Protein AF-A0AA37LVB8-F1 (afdb_monomer)

Structure (mmCIF, N/CA/C/O backbone):
data_AF-A0AA37LVB8-F1
#
_entry.id   AF-A0AA37LVB8-F1
#
loop_
_atom_site.group_PDB
_atom_site.id
_atom_site.type_symbol
_atom_site.label_atom_id
_atom_site.label_alt_id
_atom_site.label_comp_id
_atom_site.label_asym_id
_atom_site.label_entity_id
_atom_site.label_seq_id
_atom_site.pdbx_PDB_ins_code
_atom_site.Cartn_x
_atom_site.Cartn_y
_atom_site.Cartn_z
_atom_site.occupancy
_atom_site.B_iso_or_equiv
_atom_site.auth_seq_id
_atom_site.auth_comp_id
_atom_site.auth_asym_id
_atom_site.auth_atom_id
_atom_site.pdbx_PDB_model_num
ATOM 1 N N . MET A 1 1 ? -33.899 -29.705 -6.549 1.00 51.34 1 MET A N 1
ATOM 2 C CA . MET A 1 1 ? -32.920 -28.833 -5.867 1.00 51.34 1 MET A CA 1
ATOM 3 C C . MET A 1 1 ? -33.461 -27.419 -5.947 1.00 51.34 1 MET A C 1
ATOM 5 O O . MET A 1 1 ? -33.678 -26.958 -7.057 1.00 51.34 1 MET A O 1
ATOM 9 N N . ALA A 1 2 ? -33.793 -26.792 -4.818 1.00 55.28 2 ALA A N 1
ATOM 10 C CA . ALA A 1 2 ? -34.272 -25.411 -4.810 1.00 55.28 2 ALA A CA 1
ATOM 11 C C . ALA A 1 2 ? -33.072 -24.471 -4.999 1.00 55.28 2 ALA A C 1
ATOM 13 O O . ALA A 1 2 ? -32.150 -24.483 -4.179 1.00 55.28 2 ALA A O 1
ATOM 14 N N . SER A 1 3 ? -33.055 -23.706 -6.092 1.00 67.62 3 SER A N 1
ATOM 15 C CA . SER A 1 3 ? -32.122 -22.594 -6.261 1.00 67.62 3 SER A CA 1
ATOM 16 C C . SER A 1 3 ? -32.425 -21.566 -5.175 1.00 67.62 3 SER A C 1
ATOM 18 O O . SER A 1 3 ? -33.538 -21.052 -5.106 1.00 67.62 3 SER A O 1
ATOM 20 N N . HIS A 1 4 ? -31.464 -21.314 -4.291 1.00 73.62 4 HIS A N 1
ATOM 21 C CA . HIS A 1 4 ? -31.569 -20.190 -3.373 1.00 73.62 4 HIS A CA 1
ATOM 22 C C . HIS A 1 4 ? -31.269 -18.929 -4.182 1.00 73.62 4 HIS A C 1
ATOM 24 O O . HIS A 1 4 ? -30.143 -18.763 -4.652 1.00 73.62 4 HIS A O 1
ATOM 30 N N . ASP A 1 5 ? -32.279 -18.083 -4.379 1.00 82.38 5 ASP A N 1
ATOM 31 C CA . ASP A 1 5 ? -32.072 -16.728 -4.882 1.00 82.38 5 ASP A CA 1
ATOM 32 C C . ASP A 1 5 ? -31.351 -15.933 -3.793 1.00 82.38 5 ASP A C 1
ATOM 34 O O . ASP A 1 5 ? -31.904 -15.654 -2.727 1.00 82.38 5 ASP A O 1
ATOM 38 N N . PHE A 1 6 ? -30.085 -15.607 -4.038 1.00 85.12 6 PHE A N 1
ATOM 39 C CA . PHE A 1 6 ? -29.347 -14.685 -3.190 1.00 85.12 6 PHE A CA 1
ATOM 40 C C . PHE A 1 6 ? -29.714 -13.258 -3.589 1.00 85.12 6 PHE A C 1
ATOM 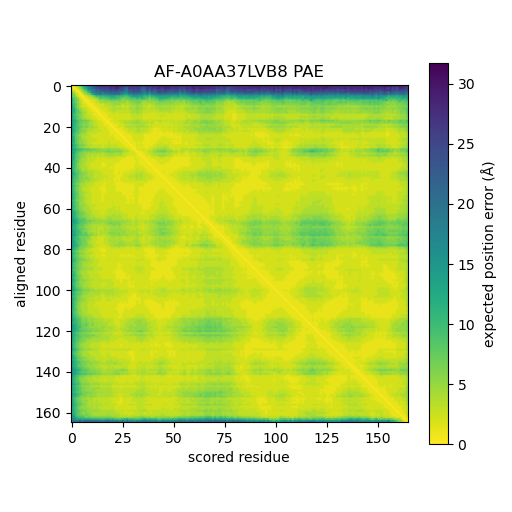42 O O . PHE A 1 6 ? -29.659 -12.906 -4.767 1.00 85.12 6 PHE A O 1
ATOM 49 N N . ALA A 1 7 ? -30.070 -12.431 -2.605 1.00 91.00 7 ALA A N 1
ATOM 50 C CA . ALA A 1 7 ? -30.276 -11.010 -2.841 1.00 91.00 7 ALA A CA 1
ATOM 51 C C . ALA A 1 7 ? -28.987 -10.384 -3.398 1.00 91.00 7 ALA A C 1
ATOM 53 O O . ALA A 1 7 ? -27.896 -10.603 -2.864 1.00 91.00 7 ALA A O 1
ATOM 54 N N . VAL A 1 8 ? -29.120 -9.608 -4.474 1.00 91.88 8 VAL A N 1
ATOM 55 C CA . VAL A 1 8 ? -28.013 -8.818 -5.023 1.00 91.88 8 VAL A CA 1
ATOM 56 C C . VAL A 1 8 ? -27.678 -7.710 -4.015 1.00 91.88 8 VAL A C 1
ATOM 58 O O . VAL A 1 8 ? -28.599 -7.027 -3.565 1.00 91.88 8 VAL A O 1
ATOM 61 N N . PRO A 1 9 ? -26.404 -7.524 -3.628 1.00 94.62 9 PRO A N 1
ATOM 62 C CA . PRO A 1 9 ? -26.030 -6.471 -2.692 1.00 94.62 9 PRO A CA 1
ATOM 63 C C . PRO A 1 9 ? -26.208 -5.079 -3.307 1.00 94.62 9 PRO A C 1
ATOM 65 O O . PRO A 1 9 ? -26.034 -4.885 -4.511 1.00 94.62 9 PRO A O 1
ATOM 68 N N . GLU A 1 10 ? -26.494 -4.097 -2.456 1.00 95.25 10 GLU A N 1
ATOM 69 C CA . GLU A 1 10 ? -26.428 -2.680 -2.809 1.00 95.25 10 GLU A CA 1
ATOM 70 C C . GLU A 1 10 ? -25.025 -2.132 -2.524 1.00 95.25 10 GLU A C 1
ATOM 72 O O . GLU A 1 10 ? -24.374 -2.522 -1.552 1.00 95.25 10 GLU A O 1
ATOM 77 N N . PHE A 1 11 ? -24.558 -1.210 -3.368 1.00 93.75 11 PHE A N 1
ATOM 78 C CA . PHE A 1 11 ? -23.238 -0.598 -3.241 1.00 93.75 11 PHE A CA 1
ATOM 79 C C . PHE A 1 11 ? -23.368 0.905 -3.001 1.00 93.75 11 PHE A C 1
ATOM 81 O O . PHE A 1 11 ? -23.963 1.623 -3.803 1.00 93.75 11 PHE A O 1
ATOM 88 N N . GLY A 1 12 ? -22.776 1.376 -1.904 1.00 91.44 12 GLY A N 1
ATOM 89 C CA . GLY A 1 12 ? -22.510 2.796 -1.686 1.00 91.44 12 GLY A CA 1
ATOM 90 C C . GLY A 1 12 ? -21.201 3.231 -2.349 1.00 91.44 12 GLY A C 1
ATOM 91 O O . GLY A 1 12 ? -20.376 2.401 -2.732 1.00 91.44 12 GLY A O 1
ATOM 92 N N . GLN A 1 13 ? -20.990 4.543 -2.446 1.00 92.69 13 GLN A N 1
ATOM 93 C CA . GLN A 1 13 ? -19.748 5.133 -2.943 1.00 92.69 13 GLN A CA 1
ATOM 94 C C . GLN A 1 13 ? -19.170 6.093 -1.900 1.00 92.69 13 GLN A C 1
ATOM 96 O O . GLN A 1 13 ? -19.899 6.883 -1.306 1.00 92.69 13 GLN A O 1
ATOM 101 N N . ALA A 1 14 ? -17.850 6.048 -1.726 1.00 93.69 14 ALA A N 1
ATOM 102 C CA . ALA A 1 14 ? -17.078 6.999 -0.936 1.00 93.69 14 ALA A CA 1
ATOM 103 C C . ALA A 1 14 ? -15.805 7.376 -1.701 1.00 93.69 14 ALA A C 1
ATOM 105 O O . ALA A 1 14 ? -15.218 6.536 -2.388 1.00 93.69 14 ALA A O 1
ATOM 106 N N . VAL A 1 15 ? -15.380 8.634 -1.588 1.00 94.88 15 VAL A N 1
ATOM 107 C CA . VAL A 1 15 ? -14.117 9.102 -2.172 1.00 94.88 15 VAL A CA 1
ATOM 108 C C . VAL A 1 15 ? -13.051 9.057 -1.082 1.00 94.88 15 VAL A C 1
ATOM 110 O O . VAL A 1 15 ? -12.979 9.942 -0.237 1.00 94.88 15 VAL A O 1
ATOM 113 N N . ILE A 1 16 ? -12.233 8.005 -1.107 1.00 95.69 16 ILE A N 1
ATOM 114 C CA . ILE A 1 16 ? -11.157 7.779 -0.128 1.00 95.69 16 ILE A CA 1
ATOM 115 C C . ILE A 1 16 ? -10.033 8.813 -0.289 1.00 95.69 16 ILE A C 1
ATOM 117 O O . ILE A 1 16 ? -9.494 9.310 0.698 1.00 95.69 16 ILE A O 1
ATOM 121 N N . GLU A 1 17 ? -9.685 9.136 -1.533 1.00 95.31 17 GLU A N 1
ATOM 122 C CA . GLU A 1 17 ? -8.686 10.139 -1.892 1.00 95.31 17 GLU A CA 1
ATOM 123 C C . GLU A 1 17 ? -9.011 10.710 -3.280 1.00 95.31 17 GLU A C 1
ATOM 125 O O . GLU A 1 17 ? -9.339 9.960 -4.203 1.00 95.31 17 GLU A O 1
ATOM 130 N N . SER A 1 18 ? -8.906 12.030 -3.427 1.00 93.50 18 SER A N 1
ATOM 131 C CA . SER A 1 18 ? -9.023 12.747 -4.700 1.00 93.50 18 SER A CA 1
ATOM 132 C C . SER A 1 18 ? -7.682 13.353 -5.119 1.00 93.50 18 SER A C 1
ATOM 134 O O . SER A 1 18 ? -6.716 13.348 -4.359 1.00 93.50 18 SER A O 1
ATOM 136 N N . ASP A 1 19 ? -7.621 13.878 -6.345 1.00 93.50 19 ASP A N 1
ATOM 137 C CA . ASP A 1 19 ? -6.516 14.730 -6.816 1.00 93.50 19 ASP A CA 1
ATOM 138 C C . ASP A 1 19 ? -5.125 14.072 -6.780 1.00 93.50 19 ASP A C 1
ATOM 140 O O . ASP A 1 19 ? -4.093 14.741 -6.662 1.00 93.50 19 ASP A O 1
ATOM 144 N N . ARG A 1 20 ? -5.077 12.741 -6.921 1.00 94.88 20 ARG A N 1
ATOM 145 C CA . ARG A 1 20 ? -3.814 12.024 -7.100 1.00 94.88 20 ARG A CA 1
ATOM 146 C C . ARG A 1 20 ? -3.131 12.482 -8.388 1.00 94.88 20 ARG A C 1
ATOM 148 O O . ARG A 1 20 ? -3.768 12.602 -9.433 1.00 94.88 20 ARG A O 1
ATOM 155 N N . LYS A 1 21 ? -1.810 12.672 -8.327 1.00 95.62 21 LYS A N 1
ATOM 156 C CA . LYS A 1 21 ? -0.991 13.025 -9.503 1.00 95.62 21 LYS A CA 1
ATOM 157 C C . LYS A 1 21 ? -1.021 11.931 -10.576 1.00 95.62 21 LYS A C 1
ATOM 159 O O . LYS A 1 21 ? -0.867 12.231 -11.754 1.00 95.62 21 LYS A O 1
ATOM 164 N N . ASP A 1 22 ? -1.194 10.682 -10.152 1.00 97.31 22 ASP A N 1
ATOM 165 C CA . ASP A 1 22 ? -1.330 9.484 -10.975 1.00 97.31 22 ASP A CA 1
ATOM 166 C C . ASP A 1 22 ? -1.921 8.310 -10.156 1.00 97.31 22 ASP A C 1
ATOM 168 O O . ASP A 1 22 ? -2.209 8.428 -8.959 1.00 97.31 22 ASP A O 1
ATOM 172 N N . GLY A 1 23 ? -2.101 7.152 -10.794 1.00 96.50 23 GLY A N 1
ATOM 173 C CA . GLY A 1 23 ? -2.545 5.930 -10.127 1.00 96.50 23 GLY A CA 1
ATOM 174 C C . GLY A 1 23 ? -2.265 4.685 -10.962 1.00 96.50 23 GLY A C 1
ATOM 175 O O . GLY A 1 23 ? -2.407 4.708 -12.184 1.00 96.50 23 GLY A O 1
ATOM 176 N N . TYR A 1 24 ? -1.845 3.604 -10.305 1.00 97.81 24 TYR A N 1
ATOM 177 C CA . TYR A 1 24 ? -1.575 2.322 -10.960 1.00 97.81 24 TYR A CA 1
ATOM 178 C C . TYR A 1 24 ? -1.937 1.116 -10.085 1.00 97.81 24 TYR A C 1
ATOM 180 O O . TYR A 1 24 ? -2.554 0.172 -10.577 1.00 97.81 24 TYR A O 1
ATOM 188 N N . TRP A 1 25 ? -1.578 1.143 -8.797 1.00 98.50 25 TRP A N 1
ATOM 189 C CA . TRP A 1 25 ? -1.778 0.020 -7.881 1.00 98.50 25 TRP A CA 1
ATOM 190 C C . TRP A 1 25 ? -2.671 0.395 -6.700 1.00 98.50 25 TRP A C 1
ATOM 192 O O . TRP A 1 25 ? -2.547 1.487 -6.145 1.00 98.50 25 TRP A O 1
ATOM 202 N N . VAL A 1 26 ? -3.518 -0.547 -6.285 1.00 98.06 26 VAL A N 1
ATOM 203 C CA . VAL A 1 26 ? -4.241 -0.526 -5.010 1.00 98.06 26 VAL A CA 1
ATOM 204 C C . VAL A 1 26 ? -4.312 -1.952 -4.463 1.00 98.06 26 VAL A C 1
ATOM 206 O O . VAL A 1 26 ? -4.593 -2.891 -5.205 1.00 98.06 26 VAL A O 1
ATOM 209 N N . GLU A 1 27 ? -4.029 -2.125 -3.176 1.00 97.25 27 GLU A N 1
ATOM 210 C CA . GLU A 1 27 ? -4.058 -3.416 -2.479 1.00 97.25 27 GLU A CA 1
ATOM 211 C C . GLU A 1 27 ? -4.629 -3.215 -1.071 1.00 97.25 27 GLU A C 1
ATOM 213 O O . GLU A 1 27 ? -4.356 -2.206 -0.417 1.00 97.25 27 GLU A O 1
ATOM 218 N N . THR A 1 28 ? -5.421 -4.172 -0.587 1.00 97.06 28 THR A N 1
ATOM 219 C CA . THR A 1 28 ? -5.882 -4.167 0.807 1.00 97.06 28 THR A CA 1
ATOM 220 C C . THR A 1 28 ? -4.714 -4.385 1.760 1.00 97.06 28 THR A C 1
ATOM 222 O O . THR A 1 28 ? -3.872 -5.249 1.523 1.00 97.06 28 THR A O 1
ATOM 225 N N . PHE A 1 29 ? -4.688 -3.654 2.871 1.00 97.75 29 PHE A N 1
ATOM 226 C CA . PHE A 1 29 ? -3.590 -3.705 3.828 1.00 97.75 29 PHE A CA 1
ATOM 227 C C . PHE A 1 29 ? -4.104 -3.754 5.266 1.00 97.75 29 PHE A C 1
ATOM 229 O O . PHE A 1 29 ? -4.509 -2.742 5.838 1.00 97.75 29 PHE A O 1
ATOM 236 N N . ASN A 1 30 ? -4.073 -4.941 5.867 1.00 96.56 30 ASN A N 1
ATOM 237 C CA . ASN A 1 30 ? -4.306 -5.099 7.301 1.00 96.56 30 ASN A CA 1
ATOM 238 C C . ASN A 1 30 ? -3.020 -4.724 8.036 1.00 96.56 30 ASN A C 1
ATOM 240 O O . ASN A 1 30 ? -2.054 -5.469 7.949 1.00 96.56 30 ASN A O 1
ATOM 244 N N . PHE A 1 31 ? -2.975 -3.594 8.742 1.00 96.50 31 PHE A N 1
ATOM 245 C CA . PHE A 1 31 ? -1.729 -3.102 9.347 1.00 96.50 31 PHE A CA 1
ATOM 246 C C . PHE A 1 31 ? -1.152 -4.083 10.384 1.00 96.50 31 PHE A C 1
ATOM 248 O O . PHE A 1 31 ? 0.058 -4.279 10.489 1.00 96.50 31 PHE A O 1
ATOM 255 N N . HIS A 1 32 ? -2.053 -4.720 11.124 1.00 92.94 32 HIS A N 1
ATOM 256 C CA . HIS A 1 32 ? -1.830 -5.820 12.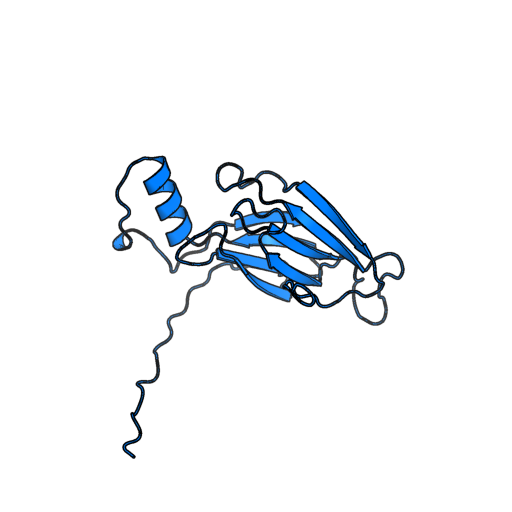060 1.00 92.94 32 HIS A CA 1
ATOM 257 C C . HIS A 1 32 ? -3.042 -6.772 11.912 1.00 92.94 32 HIS A C 1
ATOM 259 O O . HIS A 1 32 ? -3.592 -6.936 10.827 1.00 92.94 32 HIS A O 1
ATOM 265 N N . LYS A 1 33 ? -3.544 -7.359 12.997 1.00 90.00 33 LYS A N 1
ATOM 266 C CA . LYS A 1 33 ? -4.844 -8.047 13.106 1.00 90.00 33 LYS A CA 1
ATOM 267 C C . LYS A 1 33 ? -6.030 -7.070 13.127 1.00 90.00 33 LYS A C 1
ATOM 269 O O . LYS A 1 33 ? -6.900 -7.179 13.992 1.00 90.00 33 LYS A O 1
ATOM 274 N N . ASP A 1 34 ? -6.022 -6.085 12.236 1.00 94.12 34 ASP A N 1
ATOM 275 C CA . ASP A 1 34 ? -7.137 -5.151 12.095 1.00 94.12 34 ASP A CA 1
ATOM 276 C C . ASP A 1 34 ? -8.358 -5.906 11.552 1.00 94.12 34 ASP A C 1
ATOM 278 O O . ASP A 1 34 ? -8.241 -6.745 10.661 1.00 94.12 34 ASP A O 1
ATOM 282 N N . GLU A 1 35 ? -9.542 -5.625 12.099 1.00 93.19 35 GLU A N 1
ATOM 283 C CA . GLU A 1 35 ? -10.789 -6.254 11.634 1.00 93.19 35 GLU A CA 1
ATOM 284 C C . GLU A 1 35 ? -11.229 -5.747 10.255 1.00 93.19 35 GLU A C 1
ATOM 286 O O . GLU A 1 35 ? -11.991 -6.419 9.563 1.00 93.19 35 GLU A O 1
ATOM 291 N N . VAL A 1 36 ? -10.771 -4.553 9.869 1.00 95.69 36 VAL A N 1
ATOM 292 C CA . VAL A 1 36 ? -11.013 -3.961 8.553 1.00 95.69 36 VAL A CA 1
ATOM 293 C C . VAL A 1 36 ? -9.690 -3.461 7.965 1.00 95.69 36 VAL A C 1
ATOM 295 O O . VAL A 1 36 ? -8.915 -2.830 8.688 1.00 95.69 36 VAL A O 1
ATOM 298 N N . PRO A 1 37 ? -9.418 -3.720 6.674 1.00 97.25 37 PRO A N 1
ATOM 299 C CA . PRO A 1 37 ? -8.169 -3.324 6.039 1.00 97.25 37 PRO A CA 1
ATOM 300 C C . PRO A 1 37 ? -8.124 -1.818 5.787 1.00 97.25 37 PRO A C 1
ATOM 302 O O . PRO A 1 37 ? -9.136 -1.203 5.437 1.00 97.25 37 PRO A O 1
ATOM 305 N N . GLY A 1 38 ? -6.924 -1.248 5.887 1.00 97.56 38 GLY A N 1
ATOM 306 C CA . GLY A 1 38 ? -6.555 -0.047 5.143 1.00 97.56 38 GLY A CA 1
ATOM 307 C C . GLY A 1 38 ? -6.248 -0.375 3.679 1.00 97.56 38 GLY A C 1
ATOM 308 O O . GLY A 1 38 ? -6.517 -1.478 3.197 1.00 97.56 38 GLY A O 1
ATOM 309 N N . LEU A 1 39 ? -5.644 0.570 2.968 1.00 98.06 39 LEU A N 1
ATOM 310 C CA . LEU A 1 39 ? -5.188 0.379 1.593 1.00 98.06 39 LEU A CA 1
ATOM 311 C C . LEU A 1 39 ? -3.723 0.776 1.463 1.00 98.06 39 LEU A C 1
ATOM 313 O O 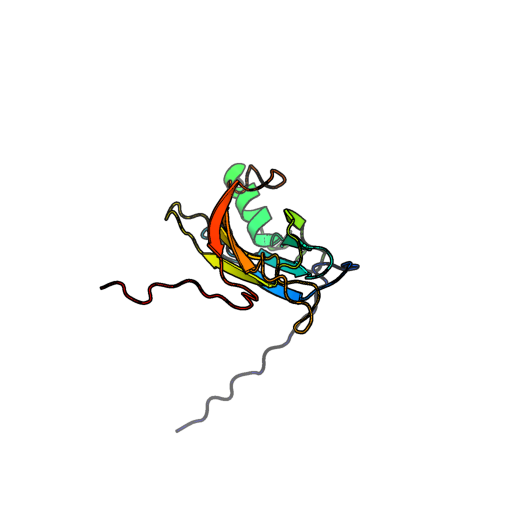. LEU A 1 39 ? -3.267 1.708 2.118 1.00 98.06 39 LEU A O 1
ATOM 317 N N . VAL A 1 40 ? -3.002 0.112 0.568 1.00 98.19 40 VAL A N 1
ATOM 318 C CA . VAL A 1 40 ? -1.758 0.643 0.014 1.00 98.19 40 VAL A CA 1
ATOM 319 C C . VAL A 1 40 ?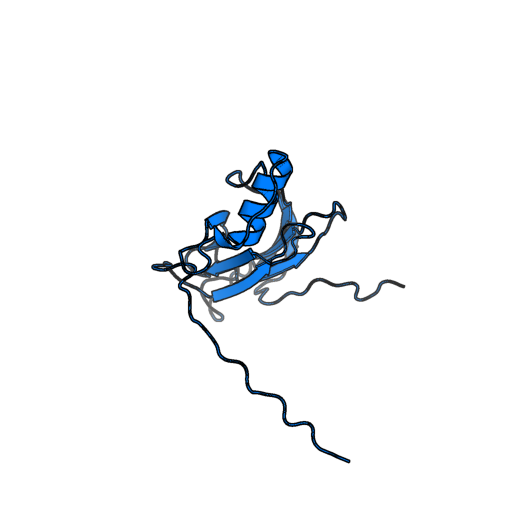 -2.004 0.996 -1.441 1.00 98.19 40 VAL A C 1
ATOM 321 O O . VAL A 1 40 ? -2.505 0.168 -2.203 1.00 98.19 40 VAL A O 1
ATOM 324 N N . ALA A 1 41 ? -1.656 2.221 -1.820 1.00 98.12 41 ALA A N 1
ATOM 325 C CA . ALA A 1 41 ? -1.770 2.713 -3.182 1.00 98.12 41 ALA A CA 1
ATOM 326 C C . ALA A 1 41 ? -0.419 3.209 -3.695 1.00 98.12 41 ALA A C 1
ATOM 328 O O . ALA A 1 41 ? 0.427 3.678 -2.928 1.00 98.12 41 ALA A O 1
ATOM 329 N N . SER A 1 42 ? -0.222 3.104 -5.007 1.00 98.00 42 SER A N 1
ATOM 330 C CA . SER A 1 42 ? 0.932 3.700 -5.668 1.00 98.00 42 SER A CA 1
ATOM 331 C C . SER A 1 42 ? 0.642 4.114 -7.104 1.00 98.00 42 SER A C 1
ATOM 333 O O . SER A 1 42 ? -0.264 3.601 -7.775 1.00 98.00 42 SER A O 1
ATOM 335 N N . GLY A 1 43 ? 1.442 5.065 -7.574 1.00 97.44 43 GLY A N 1
ATOM 336 C CA . GLY A 1 43 ? 1.491 5.491 -8.962 1.00 97.44 43 GLY A CA 1
ATOM 337 C C . GLY A 1 43 ? 2.898 5.351 -9.533 1.00 97.44 43 GLY A C 1
ATOM 338 O O . GLY A 1 43 ? 3.894 5.540 -8.831 1.00 97.44 43 GLY A O 1
ATOM 339 N N . LEU A 1 44 ? 2.973 4.988 -10.813 1.00 96.62 44 LEU A N 1
ATOM 340 C CA . LEU A 1 44 ? 4.235 4.752 -11.510 1.00 96.62 44 LEU A CA 1
ATOM 341 C C . LEU A 1 44 ? 5.074 6.037 -11.620 1.00 96.62 44 LEU A C 1
ATOM 343 O O . LEU A 1 44 ? 6.274 6.023 -11.364 1.00 96.62 44 LEU A O 1
ATOM 347 N N . ALA A 1 45 ? 4.450 7.146 -12.015 1.00 96.75 45 ALA A N 1
ATOM 348 C CA . ALA A 1 45 ? 5.132 8.400 -12.312 1.00 96.75 45 ALA A CA 1
ATOM 349 C C . ALA A 1 45 ? 5.417 9.219 -11.048 1.00 96.75 45 ALA A C 1
ATOM 351 O O . ALA A 1 45 ? 6.482 9.824 -10.938 1.00 96.75 45 ALA A O 1
ATOM 352 N N . SER A 1 46 ? 4.491 9.243 -10.084 1.00 97.19 46 SER A N 1
ATOM 353 C CA . SER A 1 46 ? 4.728 9.908 -8.797 1.00 97.19 46 SER A CA 1
ATOM 354 C C . SER A 1 46 ? 5.789 9.185 -7.976 1.00 97.19 46 SER A C 1
ATOM 356 O O . SER A 1 46 ? 6.568 9.836 -7.270 1.00 97.19 46 SER A O 1
ATOM 358 N N . GLY A 1 47 ? 5.818 7.853 -8.070 1.00 97.62 47 GLY A N 1
ATOM 359 C CA . GLY A 1 47 ? 6.718 7.011 -7.302 1.00 97.62 47 GLY A CA 1
ATOM 360 C C . GLY A 1 47 ? 6.320 6.835 -5.840 1.00 97.62 47 GLY A C 1
ATOM 361 O O . GLY A 1 47 ? 7.064 6.232 -5.068 1.00 97.62 47 GLY A O 1
ATOM 362 N N . GLU A 1 48 ? 5.185 7.399 -5.431 1.00 97.44 48 GLU A N 1
ATOM 363 C CA . GLU A 1 48 ? 4.758 7.461 -4.036 1.00 97.44 48 GLU A CA 1
ATOM 364 C C . GLU A 1 48 ? 4.114 6.123 -3.637 1.00 97.44 48 GLU A C 1
ATOM 366 O O . GLU A 1 48 ? 3.188 5.652 -4.297 1.00 97.44 48 GLU A O 1
ATOM 371 N N . ILE A 1 49 ? 4.630 5.493 -2.574 1.00 98.00 49 ILE A N 1
ATOM 372 C CA . ILE A 1 49 ? 4.005 4.335 -1.921 1.00 98.00 49 ILE A CA 1
ATOM 373 C C . ILE A 1 49 ? 3.307 4.849 -0.675 1.00 98.00 49 ILE A C 1
ATOM 375 O O . ILE A 1 49 ? 3.960 5.381 0.227 1.00 98.00 49 ILE A O 1
ATOM 379 N N . GLU A 1 50 ? 1.991 4.706 -0.621 1.00 97.75 50 GLU A N 1
ATOM 380 C CA . GLU A 1 50 ? 1.173 5.375 0.383 1.00 97.75 50 GLU A CA 1
ATOM 381 C C . GLU A 1 50 ? 0.254 4.385 1.082 1.00 97.75 50 GLU A C 1
ATOM 383 O O . GLU A 1 50 ? -0.413 3.580 0.437 1.00 97.75 50 GLU A O 1
ATOM 388 N N . PHE A 1 51 ? 0.209 4.466 2.409 1.00 98.12 51 PHE A N 1
ATOM 389 C CA . PHE A 1 51 ? -0.766 3.769 3.233 1.00 98.12 51 PHE A CA 1
ATOM 390 C C . PHE A 1 51 ? -1.940 4.711 3.513 1.00 98.12 51 PHE A C 1
ATOM 392 O O . PHE A 1 51 ? -1.757 5.777 4.105 1.00 98.12 51 PHE A O 1
ATOM 399 N N . LEU A 1 52 ? -3.136 4.318 3.081 1.00 97.94 52 LEU A N 1
ATOM 400 C CA . LEU A 1 52 ? -4.394 4.977 3.401 1.00 97.94 52 LEU A CA 1
ATOM 401 C C . LEU A 1 52 ? -5.067 4.212 4.528 1.00 97.94 52 LEU A C 1
ATOM 403 O O . LEU A 1 52 ? -5.425 3.038 4.407 1.00 97.94 52 LEU A O 1
ATOM 407 N N . ASP A 1 53 ? -5.223 4.904 5.637 1.00 97.31 53 ASP A N 1
ATOM 408 C CA . ASP A 1 53 ? -5.602 4.309 6.893 1.00 97.31 53 ASP A CA 1
ATOM 409 C C . ASP A 1 53 ? -7.122 4.287 7.063 1.00 97.31 53 ASP A C 1
ATOM 411 O O . ASP A 1 53 ? -7.774 5.333 7.040 1.00 97.31 53 ASP A O 1
ATOM 415 N N . ASN A 1 54 ? -7.685 3.090 7.238 1.00 97.12 54 ASN A N 1
ATOM 416 C CA . ASN A 1 54 ? -9.122 2.924 7.399 1.00 97.12 54 ASN A CA 1
ATOM 417 C C . ASN A 1 54 ? -9.586 3.610 8.694 1.00 97.12 54 ASN A C 1
ATOM 419 O O . ASN A 1 54 ? -9.097 3.252 9.773 1.00 97.12 54 ASN A O 1
ATOM 423 N N . PRO A 1 55 ? -10.553 4.544 8.636 1.00 96.62 55 PRO A N 1
ATOM 424 C CA . PRO A 1 55 ? -10.953 5.335 9.796 1.00 96.62 55 PRO A CA 1
ATOM 425 C C . PRO A 1 55 ? -11.513 4.477 10.940 1.00 96.62 55 PRO A C 1
ATOM 427 O O . PRO A 1 55 ? -11.312 4.811 12.107 1.00 96.62 55 PRO A O 1
ATOM 430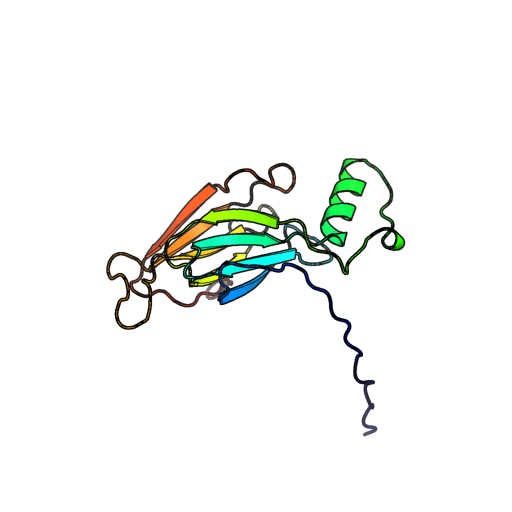 N N . ILE A 1 56 ? -12.135 3.328 10.643 1.00 96.56 56 ILE A N 1
ATOM 431 C CA . ILE A 1 56 ? -12.585 2.385 11.677 1.00 96.56 56 ILE A CA 1
ATOM 432 C C . ILE A 1 56 ? -11.384 1.724 12.367 1.00 96.56 56 ILE A C 1
ATOM 434 O O . ILE A 1 56 ? -11.353 1.648 13.596 1.00 96.56 56 ILE A O 1
ATOM 438 N N . ALA A 1 57 ? -10.398 1.242 11.602 1.00 96.12 57 ALA A N 1
ATOM 439 C CA . ALA A 1 57 ? -9.199 0.618 12.166 1.00 96.12 57 ALA A CA 1
ATOM 440 C C . ALA A 1 57 ? -8.397 1.625 13.005 1.00 96.12 57 ALA A C 1
ATOM 442 O O . ALA A 1 57 ? -7.970 1.311 14.119 1.00 96.12 57 ALA A O 1
ATOM 443 N N . ALA A 1 58 ? -8.271 2.859 12.510 1.00 95.44 58 ALA A N 1
ATOM 444 C CA . ALA A 1 58 ? -7.590 3.941 13.204 1.00 95.44 58 ALA A CA 1
ATOM 445 C C . ALA A 1 58 ? -8.257 4.298 14.533 1.00 95.44 58 ALA A C 1
ATOM 447 O O . ALA A 1 58 ? -7.599 4.279 15.576 1.00 95.44 58 ALA A O 1
ATOM 448 N N . ALA A 1 59 ? -9.569 4.532 14.520 1.00 95.56 59 ALA A N 1
ATOM 449 C CA . ALA A 1 59 ? -10.3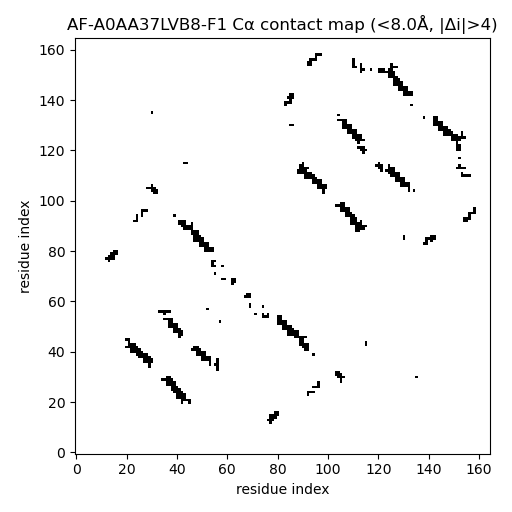17 4.855 15.728 1.00 95.56 59 ALA A CA 1
ATOM 450 C C . ALA A 1 59 ? -10.334 3.698 16.740 1.00 95.56 59 ALA A C 1
ATOM 452 O O . ALA A 1 59 ? -10.272 3.932 17.948 1.00 95.56 59 ALA A O 1
ATOM 453 N N . LYS A 1 60 ? -10.369 2.437 16.281 1.00 95.69 60 LYS A N 1
ATOM 454 C CA . LYS A 1 60 ? -10.239 1.265 17.163 1.00 95.69 60 LYS A CA 1
ATOM 455 C C . LYS A 1 60 ? -8.878 1.209 17.852 1.00 95.69 60 LYS A C 1
ATOM 457 O O . LYS A 1 60 ? -8.833 0.962 19.059 1.00 95.69 60 LYS A O 1
ATOM 462 N N . HIS A 1 61 ? -7.785 1.436 17.118 1.00 94.44 61 HIS A N 1
ATOM 463 C CA . HIS A 1 61 ? -6.444 1.504 17.712 1.00 94.44 61 HIS A CA 1
ATOM 464 C C . HIS A 1 61 ? -6.366 2.617 18.754 1.00 94.44 61 HIS A C 1
ATOM 466 O O . HIS A 1 61 ? -5.962 2.366 19.886 1.00 94.44 61 HIS A O 1
ATOM 472 N N . GLU A 1 62 ? -6.824 3.819 18.407 1.00 94.56 62 GLU A N 1
ATOM 473 C CA . GLU A 1 62 ? -6.813 4.968 19.312 1.00 94.56 62 GLU A CA 1
ATOM 474 C C . GLU A 1 62 ? -7.642 4.718 20.580 1.00 94.56 62 GLU A C 1
ATOM 476 O O . GLU A 1 62 ? -7.184 4.994 21.691 1.00 94.56 62 GLU A O 1
ATOM 481 N N . ALA A 1 63 ? -8.846 4.155 20.446 1.00 95.56 63 ALA A N 1
ATOM 482 C CA . ALA A 1 63 ? -9.679 3.799 21.588 1.00 95.56 63 ALA A CA 1
ATOM 483 C C . ALA A 1 63 ? -8.966 2.787 22.497 1.00 95.56 63 ALA A C 1
ATOM 485 O O . ALA A 1 63 ? -8.913 2.988 23.710 1.00 95.56 63 ALA A O 1
ATOM 486 N N . LYS A 1 64 ? -8.348 1.750 21.916 1.00 94.06 64 LYS A N 1
ATOM 487 C CA . LYS A 1 64 ? -7.593 0.735 22.661 1.00 94.06 64 LYS A CA 1
ATOM 488 C C . LYS A 1 64 ? -6.402 1.335 23.412 1.00 94.06 64 LYS A C 1
ATOM 490 O O . LYS A 1 64 ? -6.252 1.055 24.599 1.00 94.06 64 LYS A O 1
ATOM 495 N N . VAL A 1 65 ? -5.584 2.156 22.751 1.00 94.00 65 VAL A N 1
ATOM 496 C CA . VAL A 1 65 ? -4.416 2.816 23.366 1.00 94.00 65 VAL A CA 1
ATOM 497 C C . VAL A 1 65 ? -4.841 3.726 24.522 1.00 94.00 65 VAL A C 1
ATOM 499 O O . VAL A 1 65 ? -4.181 3.757 25.556 1.00 94.00 65 VAL A O 1
ATOM 502 N N . ASN A 1 66 ? -5.983 4.403 24.390 1.00 95.44 66 ASN A N 1
ATOM 503 C CA . ASN A 1 66 ? -6.517 5.299 25.415 1.00 95.44 66 ASN A CA 1
ATOM 504 C C . ASN A 1 66 ? -7.412 4.608 26.464 1.00 95.44 66 ASN A C 1
ATOM 506 O O . ASN A 1 66 ? -8.000 5.294 27.300 1.00 95.44 66 ASN A O 1
ATOM 510 N N . GLY A 1 67 ? -7.578 3.281 26.411 1.00 96.31 67 GLY A N 1
ATOM 511 C CA . GLY A 1 67 ? -8.464 2.541 27.321 1.00 96.31 67 GLY A CA 1
ATOM 512 C C . GLY A 1 67 ? -9.952 2.904 27.196 1.00 96.31 67 GLY A C 1
ATOM 513 O O . GLY A 1 67 ? -10.715 2.730 28.146 1.00 96.31 67 GLY A O 1
ATOM 514 N N . LYS A 1 68 ? -10.377 3.433 26.045 1.00 96.06 68 LYS A N 1
ATOM 515 C CA . LYS A 1 68 ? -11.760 3.824 25.748 1.00 96.06 68 LYS A CA 1
ATOM 516 C C . LYS A 1 68 ? -12.497 2.715 24.995 1.00 96.06 68 LYS A C 1
ATOM 518 O O . LYS A 1 68 ? -11.904 1.912 24.277 1.00 96.06 68 LYS A O 1
ATOM 523 N N . ARG A 1 69 ? -13.826 2.699 25.119 1.00 95.25 69 ARG A N 1
ATOM 524 C CA . ARG A 1 69 ? -14.694 1.861 24.283 1.00 95.25 69 ARG A CA 1
ATOM 525 C C . ARG A 1 69 ? -14.796 2.467 22.880 1.00 95.25 69 ARG A C 1
ATOM 527 O O . ARG A 1 69 ? -15.014 3.666 22.751 1.00 95.25 69 ARG A O 1
ATOM 534 N N . PHE A 1 70 ? -14.670 1.632 21.853 1.00 96.12 70 PHE A N 1
ATOM 535 C CA . PHE A 1 70 ? -14.903 2.018 20.461 1.00 96.12 70 PHE A CA 1
ATOM 536 C C . PHE A 1 70 ? -16.408 2.106 20.157 1.00 96.12 70 PHE A C 1
ATOM 538 O O . PHE A 1 70 ? -17.158 1.191 20.512 1.00 96.12 70 PHE A O 1
ATOM 545 N N . ASP A 1 71 ? -16.829 3.177 19.480 1.00 93.75 71 ASP A N 1
ATOM 546 C CA . ASP A 1 71 ? -18.194 3.377 18.984 1.00 93.75 71 ASP A CA 1
ATOM 547 C C . ASP A 1 71 ? -18.180 3.638 17.463 1.00 93.75 71 ASP A C 1
ATOM 549 O O . ASP A 1 71 ? -17.791 4.729 17.035 1.00 93.75 71 ASP A O 1
ATOM 553 N N . PRO A 1 72 ? -18.606 2.670 16.629 1.00 92.19 72 PRO A N 1
ATOM 554 C CA . PRO A 1 72 ? -18.582 2.808 15.174 1.00 92.19 72 PRO A CA 1
ATOM 555 C C . PRO A 1 72 ? -19.542 3.873 14.637 1.00 92.19 72 PRO A C 1
ATOM 557 O O . PRO A 1 72 ? -19.318 4.363 13.536 1.00 92.19 72 PRO A O 1
ATOM 560 N N . SER A 1 73 ? -20.586 4.251 15.385 1.00 92.88 73 SER A N 1
ATOM 561 C CA . SER A 1 73 ? -21.560 5.258 14.933 1.00 92.88 73 SER A CA 1
ATOM 562 C C . SER A 1 73 ? -20.969 6.667 14.834 1.00 92.88 73 SER A C 1
ATOM 564 O O . SER A 1 73 ? -21.531 7.535 14.173 1.00 92.88 73 SER A O 1
ATOM 566 N N . THR A 1 74 ? -19.813 6.883 15.464 1.00 92.12 74 THR A N 1
ATOM 567 C CA . THR A 1 74 ? -19.099 8.165 15.471 1.00 92.12 74 THR A CA 1
ATOM 568 C C . THR A 1 74 ? -18.123 8.329 14.307 1.00 92.12 74 THR A C 1
ATOM 570 O O . THR A 1 74 ? -17.526 9.394 14.158 1.00 92.12 74 THR A O 1
ATOM 573 N N . ILE A 1 75 ? -17.936 7.286 13.492 1.00 95.38 75 ILE A N 1
ATOM 574 C CA . ILE A 1 75 ? -16.918 7.259 12.444 1.00 95.38 75 ILE A CA 1
ATOM 575 C C . ILE A 1 75 ? -17.548 7.612 11.101 1.00 95.38 75 ILE A C 1
ATOM 577 O O . ILE A 1 75 ? -18.376 6.867 10.578 1.00 95.38 75 ILE A O 1
ATOM 581 N N . ASP A 1 76 ? -17.111 8.723 10.511 1.00 92.44 76 ASP A N 1
ATOM 582 C CA . ASP A 1 76 ? -17.394 9.009 9.108 1.00 92.44 76 ASP A CA 1
ATOM 583 C C . ASP A 1 76 ? -16.500 8.134 8.221 1.00 92.44 76 ASP A C 1
ATOM 585 O O . ASP A 1 76 ? -15.285 8.315 8.147 1.00 92.44 76 ASP A O 1
ATOM 589 N N . ILE A 1 77 ? -17.118 7.157 7.562 1.00 90.69 77 ILE A N 1
ATOM 590 C CA . ILE A 1 77 ? -16.452 6.251 6.618 1.00 90.69 77 ILE A CA 1
ATOM 591 C C . ILE A 1 77 ? -16.507 6.754 5.171 1.00 90.69 77 ILE A C 1
ATOM 593 O O . ILE A 1 77 ? -15.903 6.141 4.291 1.00 90.69 77 ILE A O 1
ATOM 597 N N . THR A 1 78 ? -17.266 7.823 4.917 1.00 92.00 78 THR A N 1
ATOM 598 C CA . THR A 1 78 ? -17.507 8.372 3.575 1.00 92.00 78 THR A CA 1
ATOM 599 C C . THR A 1 78 ? -16.537 9.490 3.209 1.00 92.00 78 THR A C 1
ATOM 601 O O . THR A 1 78 ? -16.339 9.760 2.022 1.00 92.00 78 THR A O 1
ATOM 604 N N . GLY A 1 79 ? -15.921 10.109 4.219 1.00 91.38 79 GLY A N 1
ATOM 605 C CA . GLY A 1 79 ? -14.874 11.107 4.066 1.00 91.38 79 GLY A CA 1
ATOM 606 C C . GLY A 1 79 ? -13.511 10.540 3.635 1.00 91.38 79 GLY A C 1
ATOM 607 O O . GLY A 1 79 ? -13.311 9.321 3.579 1.00 91.38 79 GLY A O 1
ATOM 608 N N . PRO A 1 80 ? -12.547 11.433 3.342 1.00 94.50 80 PRO A N 1
ATOM 609 C CA . PRO A 1 80 ? -11.211 11.048 2.910 1.00 94.50 80 PRO A CA 1
ATOM 610 C C . PRO A 1 80 ? -10.448 10.329 4.023 1.00 94.50 80 PRO A C 1
ATOM 612 O O . PRO A 1 80 ? -10.539 10.681 5.202 1.00 94.50 80 PRO A O 1
ATOM 615 N N . TRP A 1 81 ? -9.653 9.333 3.645 1.00 97.00 81 TRP A N 1
ATOM 616 C CA . TRP A 1 81 ? -8.864 8.565 4.604 1.00 97.00 81 TRP A CA 1
ATOM 617 C C . TRP A 1 81 ? -7.539 9.256 4.899 1.00 97.00 81 TRP A C 1
ATOM 619 O O . TRP A 1 81 ? -6.939 9.912 4.043 1.00 97.00 81 TRP A O 1
ATOM 629 N N . LYS A 1 82 ? -7.043 9.084 6.128 1.00 96.69 82 LYS A N 1
ATOM 630 C CA . LYS A 1 82 ? -5.743 9.638 6.503 1.00 96.69 82 LYS A CA 1
ATOM 631 C C . LYS A 1 82 ? -4.641 8.881 5.766 1.00 96.69 82 LYS A C 1
ATOM 633 O O . LYS A 1 82 ? -4.550 7.660 5.851 1.00 96.69 82 LYS A O 1
ATOM 638 N N . LYS A 1 83 ? -3.796 9.623 5.060 1.00 96.62 83 LYS A N 1
ATOM 639 C CA . LYS A 1 83 ? -2.746 9.081 4.200 1.00 96.62 83 LYS A CA 1
ATOM 640 C C . LYS A 1 83 ? -1.364 9.274 4.810 1.00 96.62 83 LYS A C 1
ATOM 642 O O . LYS A 1 83 ? -1.066 10.340 5.347 1.00 96.62 83 LYS A O 1
ATOM 647 N N . TYR A 1 84 ? -0.512 8.266 4.665 1.00 97.50 84 TYR A N 1
ATOM 648 C CA . TYR A 1 84 ? 0.884 8.291 5.085 1.00 97.50 84 TYR A CA 1
ATOM 649 C C . TYR A 1 84 ? 1.776 7.837 3.934 1.00 97.50 84 TYR A C 1
ATOM 651 O O . TYR A 1 84 ? 1.620 6.728 3.424 1.00 97.50 84 TYR A O 1
ATOM 659 N N . GLN A 1 85 ? 2.734 8.675 3.536 1.00 96.75 85 GLN A N 1
ATOM 660 C CA . GLN A 1 85 ? 3.766 8.253 2.598 1.00 96.75 85 GLN A CA 1
ATOM 661 C C . GLN A 1 85 ? 4.714 7.287 3.310 1.00 96.75 85 GLN A C 1
ATOM 663 O O . GLN A 1 85 ? 5.383 7.652 4.274 1.00 96.75 85 GLN A O 1
ATOM 668 N N . VAL A 1 86 ? 4.757 6.050 2.830 1.00 97.06 86 VAL A N 1
ATOM 669 C CA . VAL A 1 86 ? 5.599 4.981 3.370 1.00 97.06 86 VAL A CA 1
ATOM 670 C C . VAL A 1 86 ? 7.008 5.080 2.794 1.00 97.06 86 VAL A C 1
ATOM 672 O O . VAL A 1 86 ? 8.001 4.969 3.513 1.00 97.06 86 VAL A O 1
ATOM 675 N N . ALA A 1 87 ? 7.086 5.276 1.477 1.00 97.50 87 ALA A N 1
ATOM 676 C CA . ALA A 1 87 ? 8.328 5.367 0.727 1.00 97.50 87 ALA A CA 1
ATOM 677 C C . ALA A 1 87 ? 8.107 6.092 -0.606 1.00 97.50 87 ALA A C 1
ATOM 679 O O . ALA A 1 87 ? 6.975 6.365 -1.019 1.00 97.50 87 ALA A O 1
ATOM 680 N N . LYS A 1 88 ? 9.212 6.369 -1.297 1.00 97.81 88 LYS A N 1
ATOM 681 C CA . LYS A 1 88 ? 9.210 6.861 -2.669 1.00 97.81 88 LYS A CA 1
ATOM 682 C C . LYS A 1 88 ? 10.274 6.131 -3.479 1.00 97.81 88 LYS A C 1
ATOM 684 O O . LYS A 1 88 ? 11.413 6.035 -3.029 1.00 97.81 88 LYS A O 1
ATOM 689 N N . PHE A 1 89 ? 9.901 5.647 -4.657 1.00 98.12 89 PHE A N 1
ATOM 690 C CA . PHE A 1 89 ? 10.795 4.964 -5.589 1.00 98.12 89 PHE A CA 1
ATOM 691 C C . PHE A 1 89 ? 10.572 5.457 -7.013 1.00 98.12 89 PHE A C 1
ATOM 693 O O . PHE A 1 89 ? 9.492 5.942 -7.334 1.00 98.12 89 PHE A O 1
ATOM 700 N N . ASP A 1 90 ? 11.552 5.276 -7.890 1.00 98.19 90 ASP A N 1
ATOM 701 C CA . ASP A 1 90 ? 11.350 5.536 -9.311 1.00 98.19 90 ASP A CA 1
ATOM 702 C C . ASP A 1 90 ? 10.515 4.406 -9.919 1.00 98.19 90 ASP A C 1
ATOM 704 O O . ASP A 1 90 ? 10.867 3.237 -9.791 1.00 98.19 90 ASP A O 1
ATOM 708 N N . SER A 1 91 ? 9.415 4.726 -10.605 1.00 98.06 91 SER A N 1
ATOM 709 C CA . SER A 1 91 ? 8.623 3.741 -11.366 1.00 98.06 91 SER A CA 1
ATOM 710 C C . SER A 1 91 ? 8.275 2.447 -10.593 1.00 98.06 91 SER A C 1
ATOM 712 O O . SER A 1 91 ? 8.621 1.351 -11.056 1.00 98.06 91 SER A O 1
ATOM 714 N N . PRO A 1 92 ? 7.627 2.527 -9.411 1.00 98.38 92 PRO A N 1
ATOM 715 C CA . PRO A 1 92 ? 7.128 1.353 -8.710 1.00 98.38 92 PRO A CA 1
ATOM 716 C C . PRO A 1 92 ? 5.957 0.731 -9.471 1.00 98.38 92 PRO A C 1
ATOM 718 O O . PRO A 1 92 ? 5.145 1.435 -10.069 1.00 98.38 92 PRO A O 1
ATOM 721 N N . VAL A 1 93 ? 5.856 -0.597 -9.433 1.00 98.38 93 VAL A N 1
ATOM 722 C CA . VAL A 1 93 ? 4.832 -1.328 -10.192 1.00 98.38 93 VAL A CA 1
ATOM 723 C C . VAL A 1 93 ? 3.966 -2.176 -9.272 1.00 98.38 93 VAL A C 1
ATOM 725 O O . VAL A 1 93 ? 2.854 -1.777 -8.948 1.00 98.38 93 VAL A O 1
ATOM 728 N N . ALA A 1 94 ? 4.445 -3.352 -8.864 1.00 98.44 94 ALA A N 1
ATOM 729 C CA . ALA A 1 94 ? 3.685 -4.256 -8.017 1.00 98.44 94 ALA A CA 1
ATOM 730 C C . ALA A 1 94 ? 4.024 -4.054 -6.547 1.00 98.44 94 ALA A C 1
ATOM 732 O O . ALA A 1 94 ? 5.195 -3.941 -6.177 1.00 98.44 94 ALA A O 1
ATOM 733 N N . VAL A 1 95 ? 2.977 -4.081 -5.727 1.00 98.44 95 VAL A N 1
ATOM 734 C CA . VAL A 1 95 ? 3.047 -4.009 -4.273 1.00 98.44 95 VAL A CA 1
ATOM 735 C C . VAL A 1 95 ? 2.389 -5.254 -3.685 1.00 98.44 95 VAL A C 1
ATOM 737 O O . VAL A 1 95 ? 1.360 -5.716 -4.178 1.00 98.44 95 VAL A O 1
ATOM 740 N N . VAL A 1 96 ? 2.994 -5.820 -2.646 1.00 97.88 96 VAL A N 1
ATOM 741 C CA . VAL A 1 96 ? 2.492 -6.989 -1.921 1.00 97.88 96 VAL A CA 1
ATOM 742 C C . VAL A 1 96 ? 2.536 -6.704 -0.427 1.00 97.88 96 VAL A C 1
ATOM 744 O O . VAL A 1 96 ? 3.552 -6.236 0.077 1.00 97.88 96 VAL A O 1
ATOM 747 N N . ALA A 1 97 ? 1.452 -7.021 0.273 1.00 97.50 97 ALA A N 1
ATOM 748 C CA . ALA A 1 97 ? 1.356 -6.937 1.724 1.00 97.50 97 ALA A CA 1
ATOM 749 C C . ALA A 1 97 ? 1.620 -8.317 2.352 1.00 97.50 97 ALA A C 1
ATOM 751 O O . ALA A 1 97 ? 0.976 -9.295 1.967 1.00 97.50 97 ALA A O 1
ATOM 752 N N . VAL A 1 98 ? 2.575 -8.420 3.279 1.00 97.12 98 VAL A N 1
ATOM 753 C CA . VAL A 1 98 ? 2.907 -9.678 3.976 1.00 97.12 98 VAL A CA 1
ATOM 754 C C . VAL A 1 98 ? 3.707 -9.399 5.249 1.00 97.12 98 VAL A C 1
ATOM 756 O O . VAL A 1 98 ? 4.578 -8.545 5.237 1.00 97.12 98 VAL A O 1
ATOM 759 N N . ASP A 1 99 ? 3.450 -10.124 6.337 1.00 97.50 99 ASP A N 1
ATOM 760 C CA . ASP A 1 99 ? 4.299 -10.116 7.541 1.00 97.50 99 ASP A CA 1
ATOM 761 C C . ASP A 1 99 ? 5.556 -10.973 7.289 1.00 97.50 99 ASP A C 1
ATOM 763 O O . ASP A 1 99 ? 5.492 -12.207 7.288 1.00 97.50 99 ASP A O 1
ATOM 767 N N . ILE A 1 100 ? 6.690 -1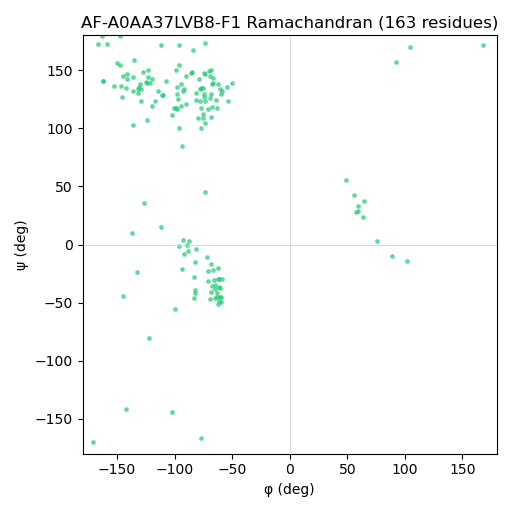0.330 6.983 1.00 96.50 100 ILE A N 1
ATOM 768 C CA . ILE A 1 100 ? 7.918 -11.026 6.560 1.00 96.50 100 ILE A CA 1
ATOM 769 C C . ILE A 1 100 ? 8.701 -11.552 7.757 1.00 96.50 100 ILE A C 1
ATOM 771 O O . ILE A 1 100 ? 9.242 -12.660 7.703 1.00 96.50 100 ILE A O 1
ATOM 775 N N . ASN A 1 101 ? 8.800 -10.757 8.822 1.00 95.38 101 ASN A N 1
ATOM 776 C CA . ASN A 1 101 ? 9.574 -11.104 10.017 1.00 95.38 101 ASN A CA 1
ATOM 777 C C . ASN A 1 101 ? 8.744 -11.797 11.108 1.00 95.38 101 ASN A C 1
ATOM 779 O O . ASN A 1 101 ? 9.298 -12.116 12.161 1.00 95.38 101 ASN A O 1
ATOM 783 N N . GLN A 1 102 ? 7.465 -12.073 10.844 1.00 96.00 102 GLN A N 1
ATOM 784 C CA . GLN A 1 102 ? 6.532 -12.754 11.743 1.00 96.00 102 GLN A CA 1
ATOM 785 C C . GLN A 1 102 ? 6.341 -12.021 13.076 1.00 96.00 102 GLN A C 1
ATOM 787 O O . GLN A 1 102 ? 6.154 -12.648 14.122 1.00 96.00 102 GLN A O 1
ATOM 792 N N . ASN A 1 103 ? 6.407 -10.687 13.057 1.00 96.88 103 ASN A N 1
ATOM 793 C CA . ASN A 1 103 ? 6.199 -9.867 14.251 1.00 96.88 103 ASN A CA 1
ATOM 794 C C . ASN A 1 103 ? 4.718 -9.480 14.458 1.00 96.88 103 ASN A C 1
ATOM 796 O O . ASN A 1 103 ? 4.388 -8.815 15.441 1.00 96.88 103 ASN A O 1
ATOM 800 N N . GLY A 1 104 ? 3.829 -9.913 13.558 1.00 97.12 104 GLY A N 1
ATOM 801 C CA . GLY A 1 104 ? 2.397 -9.629 13.561 1.00 97.12 104 GLY A CA 1
ATOM 802 C C . GLY A 1 104 ? 2.006 -8.349 12.822 1.00 97.12 104 GLY A C 1
ATOM 803 O O . GLY A 1 104 ? 0.810 -8.120 12.625 1.00 97.12 104 GLY A O 1
ATOM 804 N N . LEU A 1 105 ? 2.967 -7.514 12.427 1.00 97.75 105 LEU A N 1
ATOM 805 C CA . LEU A 1 105 ? 2.747 -6.328 11.609 1.00 97.75 105 LEU A CA 1
ATOM 806 C C . LEU A 1 105 ? 2.924 -6.698 10.141 1.00 97.75 105 LEU A C 1
ATOM 808 O O . LEU A 1 105 ? 3.907 -7.317 9.749 1.00 97.75 105 LEU A O 1
ATOM 812 N N . THR A 1 106 ? 1.972 -6.292 9.312 1.00 98.12 106 THR A N 1
ATOM 813 C CA . THR A 1 106 ? 2.086 -6.529 7.875 1.00 98.12 106 THR A CA 1
ATOM 814 C C . THR A 1 106 ? 3.109 -5.569 7.301 1.00 98.12 106 THR A C 1
ATOM 816 O O . THR A 1 106 ? 3.015 -4.363 7.519 1.00 98.12 106 THR A O 1
ATOM 819 N N . ASP A 1 107 ? 4.064 -6.089 6.546 1.00 98.38 107 ASP A N 1
ATOM 820 C CA . ASP A 1 107 ? 5.045 -5.307 5.816 1.00 98.38 107 ASP A CA 1
ATOM 821 C C . ASP A 1 107 ? 4.632 -5.093 4.355 1.00 98.38 107 ASP A C 1
ATOM 823 O O . ASP A 1 107 ? 3.684 -5.702 3.852 1.00 98.38 107 ASP A O 1
ATOM 827 N N . ILE A 1 108 ? 5.377 -4.240 3.647 1.00 98.50 108 ILE A N 1
ATOM 828 C CA . ILE A 1 108 ? 5.170 -3.984 2.218 1.00 98.50 108 ILE A CA 1
ATOM 829 C C . ILE A 1 108 ? 6.378 -4.473 1.421 1.00 98.50 108 ILE A C 1
ATOM 831 O O . ILE A 1 108 ? 7.512 -4.127 1.728 1.00 98.50 108 ILE A O 1
ATOM 835 N N . VAL A 1 109 ? 6.145 -5.219 0.346 1.00 98.56 109 VAL A N 1
ATOM 836 C CA . VAL A 1 109 ? 7.149 -5.536 -0.676 1.00 98.56 109 VAL A CA 1
ATOM 837 C C . VAL A 1 109 ? 6.780 -4.825 -1.963 1.00 98.56 109 VAL A C 1
ATOM 839 O O . VAL A 1 109 ? 5.655 -4.954 -2.439 1.00 98.56 109 VAL A O 1
ATOM 842 N N . VAL A 1 110 ? 7.724 -4.103 -2.551 1.00 98.69 110 VAL A N 1
ATOM 843 C CA . VAL A 1 110 ? 7.518 -3.330 -3.777 1.00 98.69 110 VAL A CA 1
ATOM 844 C C . VAL A 1 110 ? 8.605 -3.637 -4.794 1.00 98.69 110 VAL A C 1
ATOM 846 O O . VAL A 1 110 ? 9.782 -3.743 -4.441 1.00 98.69 110 VAL A O 1
ATOM 849 N N . CYS A 1 111 ? 8.212 -3.784 -6.061 1.00 98.69 111 CYS A N 1
ATOM 850 C CA . CYS A 1 111 ? 9.163 -3.763 -7.161 1.00 98.69 111 CYS A CA 1
ATOM 851 C C . CYS A 1 111 ? 9.198 -2.379 -7.795 1.00 98.69 111 CYS A C 1
ATOM 853 O O . CYS A 1 111 ? 8.150 -1.773 -8.031 1.00 98.69 111 CYS A O 1
ATOM 855 N N . HIS A 1 112 ? 10.401 -1.890 -8.061 1.00 98.62 112 HIS A N 1
ATOM 856 C CA . HIS A 1 112 ? 10.630 -0.524 -8.502 1.00 98.62 112 HIS A CA 1
ATOM 857 C C . HIS A 1 112 ? 11.825 -0.415 -9.449 1.00 98.62 112 HIS A C 1
ATOM 859 O O . HIS A 1 112 ? 12.464 -1.409 -9.806 1.00 98.62 112 HIS A O 1
ATOM 865 N N . ASP A 1 113 ? 12.081 0.806 -9.903 1.00 98.50 113 ASP A N 1
ATOM 866 C CA . ASP A 1 113 ? 12.988 1.156 -10.986 1.00 98.50 113 ASP A CA 1
ATOM 867 C C . ASP A 1 113 ? 12.616 0.400 -12.266 1.00 98.50 113 ASP A C 1
ATOM 869 O O . ASP A 1 113 ? 13.476 -0.146 -12.953 1.00 98.50 113 ASP A O 1
ATOM 873 N N . TYR A 1 114 ? 11.323 0.297 -12.581 1.00 98.44 114 TYR A N 1
ATOM 874 C CA . TYR A 1 114 ? 10.880 -0.391 -13.795 1.00 98.44 114 TYR A CA 1
ATOM 875 C C . TYR A 1 114 ? 11.357 0.327 -15.069 1.00 98.44 114 TYR A C 1
ATOM 877 O O . TYR A 1 114 ? 11.781 -0.322 -16.024 1.00 98.44 114 TYR A O 1
ATOM 885 N N . GLY A 1 115 ? 11.359 1.662 -15.052 1.00 97.62 115 GLY A N 1
ATOM 886 C CA . GLY A 1 115 ? 11.427 2.519 -16.237 1.00 97.62 115 GLY A CA 1
ATOM 887 C C . GLY A 1 115 ? 10.051 3.125 -16.550 1.00 97.62 115 GLY A C 1
ATOM 888 O O . GLY A 1 115 ? 9.055 2.724 -15.948 1.00 97.62 115 GLY A O 1
ATOM 889 N N . PRO A 1 116 ? 9.959 4.092 -17.473 1.00 95.44 116 PRO A N 1
ATOM 890 C CA . PRO A 1 116 ? 8.708 4.801 -17.736 1.00 95.44 116 PRO A CA 1
ATOM 891 C C . PRO A 1 116 ? 7.654 3.935 -18.447 1.00 95.44 116 PRO A C 1
ATOM 893 O O . PRO A 1 116 ? 6.459 4.138 -18.247 1.00 95.44 116 PRO A O 1
ATOM 896 N N . PHE A 1 117 ? 8.071 2.979 -19.285 1.00 94.62 117 PHE A N 1
ATOM 897 C CA . PHE A 1 117 ? 7.189 2.066 -20.023 1.00 94.62 117 PHE A CA 1
ATOM 898 C C . PHE A 1 117 ? 7.977 0.886 -20.619 1.00 94.62 117 PHE A C 1
ATOM 900 O O . PHE A 1 117 ? 9.205 0.869 -20.600 1.00 94.62 117 PHE A O 1
ATOM 907 N N . MET A 1 118 ? 7.268 -0.098 -21.188 1.00 95.19 118 MET A N 1
ATOM 908 C CA . MET A 1 118 ? 7.831 -1.400 -21.594 1.00 95.19 118 MET A CA 1
ATOM 909 C C . MET A 1 118 ? 8.983 -1.328 -22.615 1.00 95.19 118 MET A C 1
ATOM 911 O O . MET A 1 118 ? 9.843 -2.206 -22.622 1.00 95.19 118 MET A O 1
ATOM 915 N N . LEU A 1 119 ? 8.995 -0.312 -23.485 1.00 96.75 119 LEU A N 1
ATOM 916 C CA . LEU A 1 119 ? 10.046 -0.113 -24.496 1.00 96.75 119 LEU A CA 1
ATOM 917 C C . LEU A 1 119 ? 11.300 0.581 -23.939 1.00 96.75 119 LEU A C 1
ATOM 919 O O . LEU A 1 119 ? 12.349 0.532 -24.572 1.00 96.75 119 LEU A O 1
ATOM 923 N N . GLU A 1 120 ? 11.205 1.184 -22.753 1.00 96.19 120 GLU A N 1
ATOM 924 C CA . GLU A 1 120 ? 12.287 1.915 -22.081 1.00 96.19 120 GLU A CA 1
ATOM 925 C C . GLU A 1 120 ? 12.507 1.392 -20.654 1.00 96.19 120 GLU A C 1
ATOM 927 O O . GLU A 1 120 ? 12.826 2.136 -19.727 1.00 96.19 120 GLU A O 1
ATOM 932 N N . CYS A 1 121 ? 12.345 0.080 -20.456 1.00 96.38 121 CYS A N 1
ATOM 933 C CA . CYS A 1 121 ? 12.630 -0.551 -19.173 1.00 96.38 121 CYS A CA 1
ATOM 934 C C . CYS A 1 121 ? 14.065 -0.243 -18.712 1.00 96.38 121 CYS A C 1
ATOM 936 O O . CYS A 1 121 ? 15.033 -0.391 -19.465 1.00 96.38 121 CYS A O 1
ATOM 938 N N . ASN A 1 122 ? 14.226 0.101 -17.435 1.00 97.31 122 ASN A N 1
ATOM 939 C CA . ASN A 1 122 ? 15.539 0.319 -16.850 1.00 97.31 122 ASN A CA 1
ATOM 940 C C . ASN A 1 122 ? 16.255 -1.028 -16.651 1.00 97.31 122 ASN A C 1
ATOM 942 O O . ASN A 1 122 ? 15.999 -1.774 -15.704 1.00 97.31 122 ASN A O 1
ATOM 946 N N . VAL A 1 123 ? 17.228 -1.323 -17.514 1.00 97.00 123 VAL A N 1
ATOM 947 C CA . VAL A 1 123 ? 18.038 -2.555 -17.446 1.00 97.00 123 VAL A CA 1
ATOM 948 C C . VAL A 1 123 ? 18.860 -2.680 -16.153 1.00 97.00 123 VAL A C 1
ATOM 950 O O . VAL A 1 123 ? 19.254 -3.784 -15.759 1.00 97.00 123 VAL A O 1
ATOM 953 N N . LYS A 1 124 ? 19.100 -1.565 -15.450 1.00 97.56 124 LYS A N 1
ATOM 954 C CA . LYS A 1 124 ? 19.760 -1.507 -14.133 1.00 97.56 124 LYS A CA 1
ATOM 955 C C . LYS A 1 124 ? 18.775 -1.455 -12.954 1.00 97.56 124 LYS A C 1
ATOM 957 O O . LYS A 1 124 ? 19.220 -1.518 -11.811 1.00 97.56 124 LYS A O 1
ATOM 962 N N . GLY A 1 125 ? 17.472 -1.433 -13.226 1.00 97.88 125 GLY A N 1
ATOM 963 C CA . GLY A 1 125 ? 16.402 -1.393 -12.234 1.00 97.88 125 GLY A CA 1
ATOM 964 C C . GLY A 1 125 ? 15.712 -2.739 -12.006 1.00 97.88 125 GLY A C 1
ATOM 965 O O . GLY A 1 125 ? 16.366 -3.785 -12.027 1.00 97.88 125 GLY A O 1
ATOM 966 N N . GLY A 1 126 ? 14.400 -2.725 -11.769 1.00 98.19 126 GLY A N 1
ATOM 967 C CA . GLY A 1 126 ? 13.630 -3.916 -11.393 1.00 98.19 126 GLY A CA 1
ATOM 968 C C . GLY A 1 126 ? 14.044 -4.487 -10.033 1.00 98.19 126 GLY A C 1
ATOM 969 O O . GLY A 1 126 ? 14.142 -5.704 -9.849 1.00 98.19 126 GLY A O 1
ATOM 970 N N . TRP A 1 127 ? 14.359 -3.594 -9.099 1.00 98.69 127 TRP A N 1
ATOM 971 C CA . TRP A 1 127 ? 14.665 -3.931 -7.714 1.00 98.69 127 TRP A CA 1
ATOM 972 C C . TRP A 1 127 ? 13.412 -4.405 -6.994 1.00 98.69 127 TRP A C 1
ATOM 974 O O . TRP A 1 127 ? 12.308 -3.968 -7.307 1.00 98.69 127 TRP A O 1
ATOM 984 N N . ILE A 1 128 ? 13.596 -5.288 -6.019 1.00 98.81 128 ILE A N 1
ATOM 985 C CA . ILE A 1 128 ? 12.559 -5.742 -5.102 1.00 98.81 128 ILE A CA 1
ATOM 986 C C . ILE A 1 128 ? 13.009 -5.368 -3.697 1.00 98.81 128 ILE A C 1
ATOM 988 O O . ILE A 1 128 ? 14.045 -5.849 -3.227 1.00 98.81 128 ILE A O 1
ATOM 992 N N . SER A 1 129 ? 12.214 -4.537 -3.033 1.00 98.69 129 SER A N 1
ATOM 993 C CA . SER A 1 129 ? 12.503 -4.011 -1.704 1.00 98.69 129 SER A CA 1
ATOM 994 C C . SER A 1 129 ? 11.359 -4.310 -0.745 1.00 98.69 129 SER A C 1
ATOM 996 O O . SER A 1 129 ? 10.188 -4.203 -1.099 1.00 98.69 129 SER A O 1
ATOM 998 N N . TRP A 1 130 ? 11.712 -4.669 0.481 1.00 98.25 130 TRP A N 1
ATOM 999 C CA . TRP A 1 130 ? 10.827 -4.800 1.628 1.00 98.25 130 TRP A CA 1
ATOM 1000 C C . TRP A 1 130 ? 10.899 -3.523 2.478 1.00 98.25 130 TRP A C 1
ATOM 1002 O O . TRP A 1 130 ? 11.984 -3.058 2.821 1.00 98.25 130 TRP A O 1
ATOM 1012 N N . LEU A 1 131 ? 9.742 -2.958 2.802 1.00 98.56 131 LEU A N 1
ATOM 1013 C CA . LEU A 1 131 ? 9.526 -1.845 3.719 1.00 98.56 131 LEU A CA 1
ATOM 1014 C C . LEU A 1 131 ? 9.007 -2.427 5.037 1.00 98.56 131 LEU A C 1
ATOM 1016 O O . LEU A 1 131 ? 7.896 -2.956 5.084 1.00 98.56 131 LEU A O 1
ATOM 1020 N N . GLU A 1 132 ? 9.823 -2.352 6.083 1.00 98.38 132 GLU A N 1
ATOM 1021 C CA . GLU A 1 132 ? 9.517 -2.902 7.406 1.00 98.38 132 GLU A CA 1
ATOM 1022 C C . GLU A 1 132 ? 8.559 -1.981 8.166 1.00 98.38 132 GLU A C 1
ATOM 1024 O O . GLU A 1 132 ? 8.861 -0.799 8.372 1.00 98.38 132 GLU A O 1
ATOM 1029 N N . ASN A 1 133 ? 7.417 -2.530 8.585 1.00 98.12 133 ASN A N 1
ATOM 1030 C CA . ASN A 1 133 ? 6.368 -1.797 9.281 1.00 98.12 133 ASN A CA 1
ATOM 1031 C C . ASN A 1 133 ? 6.841 -1.359 10.683 1.00 98.12 133 ASN A C 1
ATOM 1033 O O . ASN A 1 133 ? 7.137 -2.210 11.527 1.00 98.12 133 ASN A O 1
ATOM 1037 N N . PRO A 1 134 ? 6.903 -0.043 10.976 1.00 96.81 134 PRO A N 1
ATOM 1038 C CA . PRO A 1 134 ? 7.443 0.473 12.229 1.00 96.81 134 PRO A CA 1
ATOM 1039 C C . PRO A 1 134 ? 6.437 0.427 13.391 1.00 96.81 134 PRO A C 1
ATOM 1041 O O . PRO A 1 134 ? 6.792 0.778 14.519 1.00 96.81 134 PRO A O 1
ATOM 1044 N N . GLY A 1 135 ? 5.194 0.012 13.135 1.00 96.25 135 GLY A N 1
ATOM 1045 C CA . GLY A 1 135 ? 4.087 0.109 14.074 1.00 96.25 135 GLY A CA 1
ATOM 1046 C C . GLY A 1 135 ? 3.283 1.398 13.896 1.00 96.25 135 GLY A C 1
ATOM 1047 O O . GLY A 1 135 ? 3.762 2.408 13.380 1.00 96.25 135 GLY A O 1
ATOM 1048 N N . ARG A 1 136 ? 2.025 1.361 14.343 1.00 94.75 136 ARG A N 1
ATOM 1049 C CA . ARG A 1 136 ? 1.045 2.427 14.097 1.00 94.75 136 ARG A CA 1
ATOM 1050 C C . ARG A 1 136 ? 1.405 3.747 14.784 1.00 94.75 136 ARG A C 1
ATOM 1052 O O . ARG A 1 136 ? 1.119 4.816 14.255 1.00 94.75 136 ARG A O 1
ATOM 1059 N N . ASP A 1 137 ? 2.086 3.664 15.923 1.00 93.19 137 ASP A N 1
ATOM 1060 C CA . ASP A 1 137 ? 2.514 4.825 16.714 1.00 93.19 137 ASP A CA 1
ATOM 1061 C C . ASP A 1 137 ? 3.662 5.607 16.048 1.00 93.19 137 ASP A C 1
ATOM 1063 O O . ASP A 1 137 ? 3.977 6.716 16.470 1.00 93.19 137 ASP A O 1
ATOM 1067 N N . LYS A 1 138 ? 4.268 5.044 14.993 1.00 95.38 138 LYS A N 1
ATOM 1068 C CA . LYS A 1 138 ? 5.327 5.663 14.180 1.00 95.38 138 LYS A CA 1
ATOM 1069 C C . LYS A 1 138 ? 4.862 5.992 12.760 1.00 95.38 138 LYS A C 1
ATOM 1071 O O . LYS A 1 138 ? 5.673 6.223 11.865 1.00 95.38 138 LYS A O 1
ATOM 1076 N N . LEU A 1 139 ? 3.549 5.992 12.517 1.00 94.50 139 LEU A N 1
ATOM 1077 C CA . LEU A 1 139 ? 3.002 6.432 11.237 1.00 94.50 139 LEU A CA 1
ATOM 1078 C C . LEU A 1 139 ? 3.389 7.890 10.959 1.00 94.50 139 LEU A C 1
ATOM 1080 O O . LEU A 1 139 ? 3.181 8.772 11.789 1.00 94.50 139 LEU A O 1
ATOM 1084 N N . GLY A 1 140 ? 3.925 8.136 9.763 1.00 92.44 140 GLY A N 1
ATOM 1085 C CA . GLY A 1 140 ? 4.508 9.422 9.367 1.00 92.44 140 GLY A CA 1
ATOM 1086 C C . GLY A 1 140 ? 6.039 9.439 9.406 1.00 92.44 140 GLY A C 1
ATOM 1087 O O . GLY A 1 140 ? 6.640 10.322 8.798 1.00 92.44 140 GLY A O 1
ATOM 1088 N N . GLU A 1 141 ? 6.674 8.454 10.045 1.00 94.00 141 GLU A N 1
ATOM 1089 C CA . GLU A 1 141 ? 8.114 8.220 9.921 1.00 94.00 141 GLU A CA 1
ATOM 1090 C C . GLU A 1 141 ? 8.423 7.344 8.688 1.00 94.00 141 GLU A C 1
ATOM 1092 O O . GLU A 1 141 ? 7.625 6.463 8.345 1.00 94.00 141 GLU A O 1
ATOM 1097 N N . PRO A 1 142 ? 9.578 7.534 8.017 1.00 90.00 142 PRO A N 1
ATOM 1098 C CA . PRO A 1 142 ? 9.995 6.669 6.916 1.00 90.00 142 PRO A CA 1
ATOM 1099 C C . PRO A 1 142 ? 10.164 5.212 7.358 1.00 90.00 142 PRO A C 1
ATOM 1101 O O . PRO A 1 142 ? 10.825 4.927 8.360 1.00 90.00 142 PRO A O 1
ATOM 1104 N N . TRP A 1 143 ? 9.620 4.275 6.580 1.00 97.56 143 TRP A N 1
ATOM 1105 C CA . TRP A 1 143 ? 9.779 2.849 6.865 1.00 97.56 143 TRP A CA 1
ATOM 1106 C C . TRP A 1 143 ? 11.188 2.383 6.514 1.00 97.56 143 TRP A C 1
ATOM 1108 O O . TRP A 1 143 ? 11.818 2.865 5.568 1.00 97.56 143 TRP A O 1
ATOM 1118 N N . LYS A 1 144 ? 11.698 1.407 7.266 1.00 98.19 144 LYS A N 1
ATOM 1119 C CA . LYS A 1 144 ? 13.037 0.876 7.016 1.00 98.19 144 LYS A CA 1
ATOM 1120 C C . LYS A 1 144 ? 13.030 0.010 5.756 1.00 98.19 144 LYS A C 1
ATOM 1122 O O . LYS A 1 144 ? 12.304 -0.974 5.680 1.00 98.19 144 LYS A O 1
ATOM 1127 N N . ILE A 1 145 ? 13.887 0.352 4.796 1.00 98.38 145 ILE A N 1
ATOM 1128 C CA . ILE A 1 145 ? 13.992 -0.337 3.503 1.00 98.38 145 ILE A CA 1
ATOM 1129 C C . ILE A 1 145 ? 15.050 -1.445 3.575 1.00 98.38 145 ILE A C 1
ATOM 1131 O O . ILE A 1 145 ? 16.163 -1.233 4.063 1.00 98.38 145 ILE A O 1
ATOM 1135 N N . ARG A 1 146 ? 14.717 -2.630 3.061 1.00 98.12 146 ARG A N 1
ATOM 1136 C CA . ARG A 1 146 ? 15.592 -3.804 2.959 1.00 98.12 146 ARG A CA 1
ATOM 1137 C C . ARG A 1 146 ? 15.509 -4.382 1.550 1.00 98.12 146 ARG A C 1
ATOM 1139 O O . ARG A 1 146 ? 14.424 -4.620 1.036 1.00 98.12 146 ARG A O 1
ATOM 1146 N N . MET A 1 147 ? 16.651 -4.627 0.923 1.00 97.62 147 MET A N 1
ATOM 1147 C CA . MET A 1 147 ? 16.710 -5.193 -0.428 1.00 97.62 147 MET A CA 1
ATOM 1148 C C . MET A 1 147 ? 16.441 -6.708 -0.384 1.00 97.62 147 MET A C 1
ATOM 1150 O O . MET A 1 147 ? 17.015 -7.399 0.459 1.00 97.62 147 MET A O 1
ATOM 1154 N N . ILE A 1 148 ? 15.588 -7.216 -1.281 1.00 98.25 148 ILE A N 1
ATOM 1155 C CA . ILE A 1 148 ? 15.340 -8.657 -1.481 1.00 98.25 148 ILE A CA 1
ATOM 1156 C C . ILE A 1 148 ? 16.133 -9.183 -2.682 1.00 98.25 148 ILE A C 1
ATOM 1158 O O . ILE A 1 148 ? 16.887 -10.146 -2.562 1.00 98.25 148 ILE A O 1
ATOM 1162 N N . GLY A 1 149 ? 15.957 -8.564 -3.852 1.00 98.31 149 GLY A N 1
ATOM 1163 C CA . GLY A 1 149 ? 16.643 -8.963 -5.079 1.00 98.31 149 GLY A CA 1
ATOM 1164 C C . GLY A 1 149 ? 16.450 -7.969 -6.219 1.00 98.31 149 GLY A C 1
ATOM 1165 O O . GLY A 1 149 ? 15.920 -6.875 -6.029 1.00 98.31 149 GLY A O 1
ATOM 1166 N N . ARG A 1 150 ? 16.876 -8.358 -7.424 1.00 98.00 150 ARG A N 1
ATOM 1167 C CA . ARG A 1 150 ? 16.731 -7.554 -8.643 1.00 98.00 150 ARG A CA 1
ATOM 1168 C C . ARG A 1 150 ? 16.523 -8.442 -9.859 1.00 98.00 150 ARG A C 1
ATOM 1170 O O . ARG A 1 150 ? 17.261 -9.406 -10.048 1.00 98.00 150 ARG A O 1
ATOM 1177 N N . TRP A 1 151 ? 15.590 -8.059 -10.720 1.00 97.19 151 TRP A N 1
ATOM 1178 C CA . TRP A 1 151 ? 15.466 -8.605 -12.066 1.00 97.19 151 TRP A CA 1
ATOM 1179 C C . TRP A 1 151 ? 14.974 -7.515 -13.026 1.00 97.19 151 TRP A C 1
ATOM 1181 O O . TRP A 1 151 ? 13.947 -6.903 -12.735 1.00 97.19 151 TRP A O 1
ATOM 1191 N N . PRO A 1 152 ? 15.661 -7.248 -14.154 1.00 97.00 152 PRO A N 1
ATOM 1192 C CA . PRO A 1 152 ? 15.239 -6.215 -15.098 1.00 97.00 152 PRO A CA 1
ATOM 1193 C C . PRO A 1 152 ? 13.764 -6.348 -15.490 1.00 97.00 152 PRO A C 1
ATOM 1195 O O . PRO A 1 152 ? 13.279 -7.455 -15.723 1.00 97.00 152 PRO A O 1
ATOM 1198 N N . ALA A 1 153 ? 13.067 -5.213 -15.570 1.00 95.75 153 ALA A N 1
ATOM 1199 C CA . ALA A 1 153 ? 11.641 -5.151 -15.899 1.00 95.75 153 ALA A CA 1
ATOM 120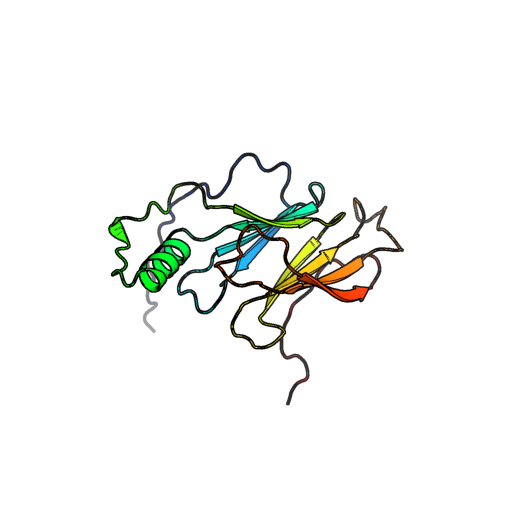0 C C . ALA A 1 153 ? 10.719 -5.957 -14.952 1.00 95.75 153 ALA A C 1
ATOM 1202 O O . ALA A 1 153 ? 9.643 -6.396 -15.364 1.00 95.75 153 ALA A O 1
ATOM 1203 N N . MET A 1 154 ? 11.108 -6.153 -13.683 1.00 98.12 154 MET A N 1
ATOM 1204 C CA . MET A 1 154 ? 10.230 -6.744 -12.666 1.00 98.12 154 MET A CA 1
ATOM 1205 C C . MET A 1 154 ? 8.899 -5.980 -12.587 1.00 98.12 154 MET A C 1
ATOM 1207 O O . MET A 1 154 ? 8.884 -4.769 -12.383 1.00 98.12 154 MET A O 1
ATOM 1211 N N . HIS A 1 155 ? 7.786 -6.698 -12.762 1.00 97.94 155 HIS A N 1
ATOM 1212 C CA . HIS A 1 155 ? 6.471 -6.086 -12.994 1.00 97.94 155 HIS A CA 1
ATOM 1213 C C . HIS A 1 155 ? 5.346 -6.680 -12.129 1.00 97.94 155 HIS A C 1
ATOM 1215 O O . HIS A 1 155 ? 4.332 -6.021 -11.908 1.00 97.94 155 HIS A O 1
ATOM 1221 N N . ARG A 1 156 ? 5.470 -7.922 -11.639 1.00 98.12 156 ARG A N 1
ATOM 1222 C CA . ARG A 1 156 ? 4.468 -8.576 -10.777 1.00 98.12 156 ARG A CA 1
ATOM 1223 C C . ARG A 1 156 ? 5.136 -9.462 -9.742 1.00 98.12 156 ARG A C 1
ATOM 1225 O O . ARG A 1 156 ? 6.140 -10.103 -10.027 1.00 98.12 156 ARG A O 1
ATOM 1232 N N . MET A 1 157 ? 4.531 -9.514 -8.561 1.00 97.19 157 MET A N 1
ATOM 1233 C CA . MET A 1 157 ? 4.985 -10.324 -7.437 1.00 97.19 157 MET A CA 1
ATOM 1234 C C . MET A 1 157 ? 3.783 -10.794 -6.619 1.00 97.19 157 MET A C 1
ATOM 1236 O O . MET A 1 157 ? 2.741 -10.136 -6.604 1.00 97.19 157 MET A O 1
ATOM 1240 N N . LYS A 1 158 ? 3.946 -11.912 -5.912 1.00 97.88 158 LYS A N 1
ATOM 1241 C CA . LYS A 1 158 ? 3.060 -12.365 -4.837 1.00 97.88 158 LYS A CA 1
ATOM 1242 C C . LYS A 1 158 ? 3.907 -12.983 -3.730 1.00 97.88 158 LYS A C 1
ATOM 1244 O O . LYS A 1 158 ? 4.938 -13.592 -4.008 1.00 97.88 158 LYS A O 1
ATOM 1249 N N . ALA A 1 159 ? 3.458 -12.821 -2.492 1.00 96.44 159 ALA A N 1
ATOM 1250 C CA . ALA A 1 159 ? 4.028 -13.481 -1.329 1.00 96.44 159 ALA A CA 1
ATOM 1251 C C . ALA A 1 159 ? 3.182 -14.704 -0.971 1.00 96.44 159 ALA A C 1
ATOM 1253 O O . ALA A 1 159 ? 1.977 -14.735 -1.223 1.00 96.44 159 ALA A O 1
ATOM 1254 N N . GLY A 1 160 ? 3.826 -15.716 -0.405 1.00 95.56 160 GLY A N 1
ATOM 1255 C CA . GLY A 1 160 ? 3.180 -16.957 -0.015 1.00 95.56 160 GLY A CA 1
ATOM 1256 C C . GLY A 1 160 ? 4.196 -18.033 0.337 1.00 95.56 160 GLY A C 1
ATOM 1257 O O . GLY A 1 160 ? 5.402 -17.885 0.127 1.00 95.56 160 GLY A O 1
ATOM 1258 N N . TYR A 1 161 ? 3.691 -19.138 0.867 1.00 95.00 161 TYR A N 1
ATOM 1259 C CA . TYR A 1 161 ? 4.486 -20.309 1.207 1.00 95.00 161 TYR A CA 1
ATOM 1260 C C . TYR A 1 161 ? 4.466 -21.294 0.037 1.00 95.00 161 TYR A C 1
ATOM 1262 O O . TYR A 1 161 ? 3.628 -22.185 -0.033 1.00 95.00 161 TYR A O 1
ATOM 1270 N N . PHE A 1 162 ? 5.363 -21.093 -0.929 1.00 96.62 162 PHE A N 1
ATOM 1271 C CA . PHE A 1 162 ? 5.319 -21.831 -2.199 1.00 96.62 162 PHE A CA 1
ATOM 1272 C C . PHE A 1 162 ? 5.971 -23.220 -2.147 1.00 96.62 162 PHE A C 1
ATOM 1274 O O . PHE A 1 162 ? 5.609 -24.097 -2.924 1.00 96.62 162 PHE A O 1
ATOM 1281 N N . THR A 1 163 ? 6.958 -23.416 -1.271 1.00 96.19 163 THR A N 1
ATOM 1282 C CA . THR A 1 163 ? 7.808 -24.625 -1.246 1.00 96.19 163 THR A CA 1
ATOM 1283 C C . THR A 1 163 ? 8.061 -25.160 0.164 1.00 96.19 163 THR A C 1
ATOM 1285 O O . THR A 1 163 ? 8.916 -26.024 0.363 1.00 96.19 163 THR A O 1
ATOM 1288 N N . GLN A 1 164 ? 7.342 -24.632 1.153 1.00 88.44 164 GLN A N 1
ATOM 1289 C CA . GLN A 1 164 ? 7.471 -25.047 2.546 1.00 88.44 164 GLN A CA 1
ATOM 1290 C C . GLN A 1 164 ? 6.714 -26.364 2.761 1.00 88.44 164 GLN A C 1
ATOM 1292 O O . GLN A 1 164 ? 5.684 -26.593 2.128 1.00 88.44 164 GLN A O 1
ATOM 1297 N N . LYS A 1 165 ? 7.273 -27.244 3.597 1.00 60.25 165 LYS A N 1
ATOM 1298 C CA . LYS A 1 165 ? 6.662 -28.524 3.977 1.00 60.25 165 LYS A CA 1
ATOM 1299 C C . LYS A 1 165 ? 5.772 -28.360 5.196 1.00 60.25 165 LYS A C 1
ATOM 1301 O O . LYS A 1 165 ? 6.173 -27.570 6.079 1.00 60.25 165 LYS A O 1
#

Mean predicted aligned error: 3.96 Å

Radius of gyration: 18.37 Å; Cα contacts (8 Å, |Δi|>4): 342; chains: 1; bounding box: 54×44×52 Å

Secondary structure (DSSP, 8-state):
-----PPPPP-----S----S---EEEEE-SSS-SS-EEEEE-TTT-EEEEEEPHHHHHHHHHHHTTPPP-GGG--SSSPPEEEEEEE-SS---EEEE-SSSSSSPEEEEEE---SSGGG--TT--EEEEEE---GGGBTBPPEEEEEEE-TT------S-SS--

InterPro domains:
  IPR028994 Integrin alpha, N-terminal [SSF69318] (23-146)
  IPR054583 Aldos-2-ulose dehydratase, beta-propeller domain [PF22301] (125-165)

pLDDT: mean 95.05, std 6.57, range [51.34, 98.81]

Sequence (165 aa):
MASHDFAVPEFGQAVIESDRKDGYWVETFNFHKDEVPGLVASGLASGEIEFLDNPIAAAKHEAKVNGKRFDPSTIDITGPWKKYQVAKFDSPVAVVAVDINQNGLTDIVVCHDYGPFMLECNVKGGWISWLENPGRDKLGEPWKIRMIGRWPAMHRMKAGYFTQK

Solvent-accessible surface area (backbone atoms only — not comparable to full-atom values): 9724 Å² total; per-residue (Å²): 134,84,81,79,84,73,81,80,83,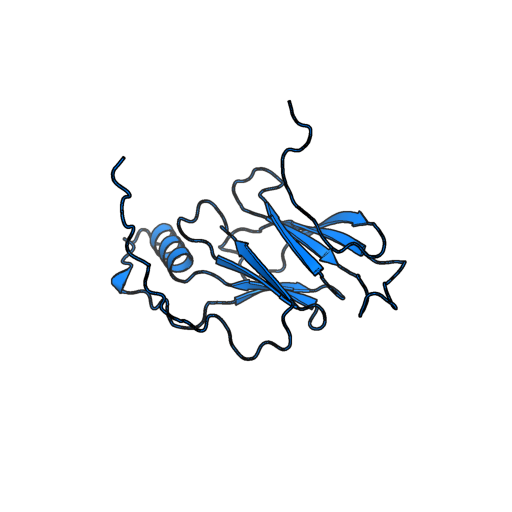86,83,87,85,60,58,52,75,79,90,64,96,57,73,74,37,75,44,78,30,40,63,40,94,47,95,49,55,24,34,37,38,32,14,38,86,73,10,43,34,30,39,34,41,31,59,67,45,52,49,45,51,52,20,57,78,70,76,44,84,72,62,74,90,78,56,73,78,53,53,65,43,59,71,31,67,45,50,74,43,57,25,34,55,31,72,37,74,46,50,83,84,71,79,62,44,34,19,42,37,37,24,21,32,19,36,92,45,90,93,54,43,29,77,89,27,6,34,30,36,36,34,45,60,79,49,80,94,44,68,74,51,77,43,54,77,44,84,76,51,72,42,60,55,40,61,76,75,81,84,77,84,86,83,72,132

Organism: NCBI:txid708192

Nearest PDB structures (foldseek):
  4a7z-assembly1_A  TM=8.878E-01  e=4.779E-10  Phanerodontia chrysosporium
  8ij5-assembly1_E  TM=5.532E-01  e=7.195E-02  Homo sapiens
  8hk1-assembly1_3  TM=5.419E-01  e=6.103E-02  Homo sapiens
  8xfo-assembly1_A  TM=5.502E-01  e=1.469E-01  Homo sapiens

Foldseek 3Di:
DDDPDDDDDDDDDAPQDPDDPAFADKDWADQFPQPGTWIWTDGQAFQFTKTFDQQQSVQVVVCVVVVHDDDPVPTDRRYHTDMFGQDGAHGKAEKEWADPVPPRGIKIKIFGQQAPDDVGGDQPGRWIKIFARPDPVCGNDHTDIDTDDGDTNNHYDYDDDDPDD